Protein AF-A0A2N1D5J1-F1 (afdb_monomer)

Secondary structure (DSSP, 8-state):
------------HHHHHHHHHHHHHT--HHHHHHHHIIIIIHHHHHHHHHHHHHHHHS---

Structure (mmCIF, N/CA/C/O backbone):
data_AF-A0A2N1D5J1-F1
#
_entry.id   AF-A0A2N1D5J1-F1
#
loop_
_atom_site.group_PDB
_atom_site.id
_atom_site.type_symbol
_atom_site.label_atom_id
_atom_site.label_alt_id
_atom_site.label_comp_id
_atom_site.label_asym_id
_atom_site.label_entity_id
_atom_site.label_seq_id
_atom_site.pdbx_PDB_ins_code
_atom_site.Cartn_x
_atom_site.Cartn_y
_atom_site.Cartn_z
_atom_site.occupancy
_atom_site.B_iso_or_equiv
_atom_site.auth_seq_id
_atom_site.auth_comp_id
_atom_site.auth_asym_id
_atom_site.auth_atom_id
_atom_site.pdbx_PDB_model_num
ATOM 1 N N . MET A 1 1 ? 12.310 4.590 37.907 1.00 38.78 1 MET A N 1
ATOM 2 C CA . MET A 1 1 ? 11.351 4.015 36.937 1.00 38.78 1 MET A CA 1
ATOM 3 C C . MET A 1 1 ? 10.345 5.105 36.583 1.00 38.78 1 MET A C 1
ATOM 5 O O . MET A 1 1 ? 9.356 5.266 37.283 1.00 38.78 1 MET A O 1
ATOM 9 N N . ALA A 1 2 ? 10.668 5.955 35.605 1.00 40.47 2 ALA A N 1
ATOM 10 C CA . ALA A 1 2 ? 9.836 7.102 35.248 1.00 40.47 2 ALA A CA 1
ATOM 11 C C . ALA A 1 2 ? 8.685 6.645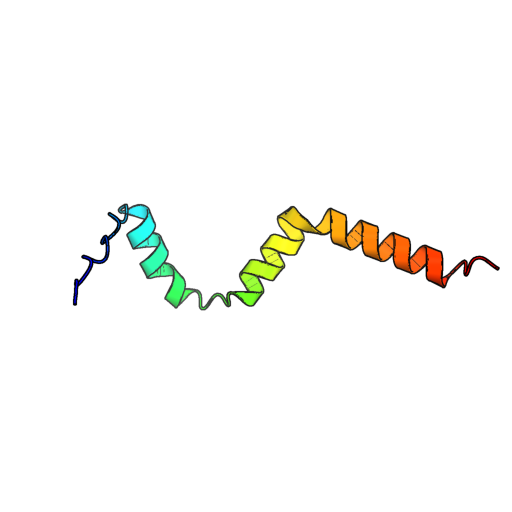 34.339 1.00 40.47 2 ALA A C 1
ATOM 13 O O . ALA A 1 2 ? 8.911 6.287 33.186 1.00 40.47 2 ALA A O 1
ATOM 14 N N . ASN A 1 3 ? 7.458 6.645 34.864 1.00 53.22 3 ASN A N 1
ATOM 15 C CA . ASN A 1 3 ? 6.251 6.530 34.051 1.00 53.22 3 ASN A CA 1
ATOM 16 C C . ASN A 1 3 ? 6.075 7.846 33.288 1.00 53.22 3 ASN A C 1
ATOM 18 O O . ASN A 1 3 ? 5.624 8.840 33.854 1.00 53.22 3 ASN A O 1
ATOM 22 N N . SER A 1 4 ? 6.457 7.866 32.013 1.00 57.81 4 SER A N 1
ATOM 23 C CA . SER A 1 4 ? 6.104 8.965 31.121 1.00 57.81 4 SER A CA 1
ATOM 24 C C . SER A 1 4 ? 4.579 8.986 30.934 1.00 57.81 4 SER A C 1
ATOM 26 O O . SER A 1 4 ? 3.976 7.944 30.650 1.00 57.81 4 SER A O 1
ATOM 28 N N . PRO A 1 5 ? 3.910 10.141 31.097 1.00 51.50 5 PRO A N 1
ATOM 29 C CA . PRO A 1 5 ? 2.500 10.251 30.767 1.00 51.50 5 PRO A CA 1
ATOM 30 C C . PRO A 1 5 ? 2.371 10.047 29.257 1.00 51.50 5 PRO A C 1
ATOM 32 O O . PRO A 1 5 ? 2.922 10.814 28.468 1.00 51.50 5 PRO A O 1
ATOM 35 N N . LYS A 1 6 ? 1.672 8.985 28.837 1.00 60.00 6 LYS A N 1
ATOM 36 C CA . LYS A 1 6 ? 1.262 8.832 27.438 1.00 60.00 6 LYS A CA 1
ATOM 37 C C . LYS A 1 6 ? 0.464 10.083 27.095 1.00 60.00 6 LYS A C 1
ATOM 39 O O . LYS A 1 6 ? -0.635 10.251 27.615 1.00 60.00 6 LYS A O 1
ATOM 44 N N . SER A 1 7 ? 1.046 10.963 26.283 1.00 54.16 7 SER A N 1
ATOM 45 C CA . SER A 1 7 ? 0.369 12.126 25.719 1.00 54.16 7 SER A CA 1
ATOM 46 C C . SER A 1 7 ? -0.909 11.622 25.057 1.00 54.16 7 SER A C 1
ATOM 48 O O . SER A 1 7 ? -0.872 11.003 23.993 1.00 54.16 7 SER A O 1
ATOM 50 N N . GLY A 1 8 ? -2.037 11.779 25.747 1.00 60.22 8 GLY A N 1
ATOM 51 C CA . GLY A 1 8 ? -3.351 11.547 25.181 1.00 60.22 8 GLY A CA 1
ATOM 52 C C . GLY A 1 8 ? -3.569 12.663 24.183 1.00 60.22 8 GLY A C 1
ATOM 53 O O . GLY A 1 8 ? -4.115 13.699 24.548 1.00 60.22 8 GLY A O 1
ATOM 54 N N . ALA A 1 9 ? -3.043 12.487 22.968 1.00 67.88 9 ALA A N 1
ATOM 55 C CA . ALA A 1 9 ? -3.175 13.455 21.896 1.00 67.88 9 ALA A CA 1
ATOM 56 C C . ALA A 1 9 ? -4.652 13.840 21.800 1.00 67.88 9 ALA A C 1
ATOM 58 O O . ALA A 1 9 ? -5.517 12.969 21.664 1.00 67.88 9 ALA A O 1
ATOM 59 N N . TYR A 1 10 ? -4.936 15.131 21.966 1.00 71.19 10 TYR A N 1
ATOM 60 C CA . TYR A 1 10 ? -6.274 15.675 21.811 1.00 71.19 10 TYR A CA 1
ATOM 61 C C . TYR A 1 10 ? -6.786 15.260 20.431 1.00 71.19 10 TYR A C 1
ATOM 63 O O . TYR A 1 10 ? -6.326 15.772 19.418 1.00 71.19 10 TYR A O 1
ATOM 71 N N . GLN A 1 11 ? -7.693 14.284 20.391 1.00 77.56 11 GLN A N 1
ATOM 72 C CA . GLN A 1 11 ? -8.320 13.880 19.143 1.00 77.56 11 GLN A CA 1
ATOM 73 C C . GLN A 1 11 ? -9.433 14.871 18.841 1.00 77.56 11 GLN A C 1
ATOM 75 O O . GLN A 1 11 ? -10.394 14.998 19.617 1.00 77.56 11 GLN A O 1
ATOM 80 N N . SER A 1 12 ? -9.306 15.552 17.708 1.00 88.44 12 SER A N 1
ATOM 81 C CA . SER A 1 12 ? -10.361 16.401 17.172 1.00 88.44 12 SER A CA 1
ATOM 82 C C . SER A 1 12 ? -11.672 15.605 17.032 1.00 88.44 12 SER A C 1
ATOM 84 O O . SER A 1 12 ? -11.656 14.377 16.872 1.00 88.44 12 SER A O 1
ATOM 86 N N . PRO A 1 13 ? -12.844 16.264 17.078 1.00 90.00 13 PRO A N 1
ATOM 87 C CA . PRO A 1 13 ? -14.124 15.588 16.860 1.00 90.00 13 PRO A CA 1
ATOM 88 C C . PRO A 1 13 ? -14.163 14.778 15.555 1.00 90.00 13 PRO A C 1
ATOM 90 O O . PRO A 1 13 ? -14.749 13.694 15.522 1.00 90.00 13 PRO A O 1
ATOM 93 N N . LEU A 1 14 ? -13.487 15.267 14.509 1.00 87.06 14 LEU A N 1
ATOM 94 C CA . LEU A 1 14 ? -13.363 14.577 13.229 1.00 87.06 14 LEU A CA 1
ATOM 95 C C . LEU A 1 14 ? -12.509 13.310 13.338 1.00 87.06 14 LEU A C 1
ATOM 97 O O . LEU A 1 14 ? -12.935 12.258 12.868 1.00 87.06 14 LEU A O 1
ATOM 101 N N . GLU A 1 15 ? -11.350 13.368 13.996 1.00 84.94 15 GLU A N 1
ATOM 102 C CA . GLU A 1 15 ? -10.511 12.181 14.221 1.00 84.94 15 GLU A CA 1
ATOM 103 C C . GLU A 1 15 ? -11.241 11.122 15.050 1.00 84.94 15 GLU A C 1
ATOM 105 O O . GLU A 1 15 ? -11.179 9.935 14.724 1.00 84.94 15 GLU A O 1
ATOM 110 N N . LYS A 1 16 ? -12.007 11.537 16.068 1.00 89.81 16 LYS A N 1
ATOM 111 C CA . LYS A 1 16 ? -12.854 10.625 16.855 1.00 89.81 16 LYS A CA 1
ATOM 112 C C . LYS A 1 16 ? -13.932 9.968 15.996 1.00 89.81 16 LYS A C 1
ATOM 114 O O . LYS A 1 16 ? -14.169 8.765 16.123 1.00 89.81 16 LYS A O 1
ATOM 119 N N . LEU A 1 17 ? -14.598 10.736 15.130 1.00 89.50 17 LEU A N 1
ATOM 120 C CA . LEU A 1 17 ? -15.591 10.202 14.196 1.00 89.50 17 LEU A CA 1
ATOM 121 C C . LEU A 1 17 ? -14.933 9.201 13.240 1.00 89.50 17 LEU A C 1
ATOM 123 O O . LEU A 1 17 ? -15.405 8.073 13.120 1.00 89.50 17 LEU A O 1
ATOM 127 N N . PHE A 1 18 ? -13.825 9.592 12.614 1.00 85.81 18 PHE A N 1
ATOM 128 C CA . PHE A 1 18 ? -13.077 8.767 11.675 1.00 85.81 18 PHE A CA 1
ATOM 129 C C . PHE A 1 18 ? -12.655 7.441 12.315 1.00 85.81 18 PHE A C 1
ATOM 131 O O . PHE A 1 18 ? -12.993 6.377 11.793 1.00 85.81 18 PHE A O 1
ATOM 138 N N . ALA A 1 19 ? -12.024 7.488 13.492 1.00 86.00 19 ALA A N 1
ATOM 139 C CA . ALA A 1 19 ? -11.596 6.304 14.232 1.00 86.00 19 ALA A CA 1
ATOM 140 C C . ALA A 1 19 ? -12.767 5.372 14.591 1.00 86.00 19 ALA A C 1
ATOM 142 O O . ALA A 1 19 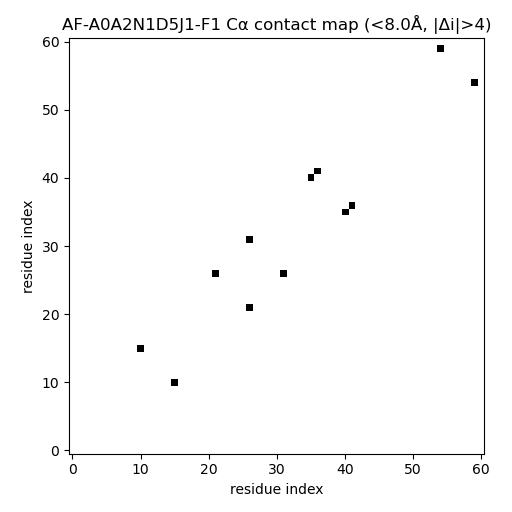? -12.621 4.154 14.516 1.00 86.00 19 ALA A O 1
ATOM 143 N N . ARG A 1 20 ? -13.952 5.911 14.915 1.00 88.75 20 ARG A N 1
ATOM 144 C CA . ARG A 1 20 ? -15.161 5.103 15.173 1.00 88.75 20 ARG A CA 1
ATOM 145 C C . ARG A 1 20 ? -15.710 4.414 13.923 1.00 88.75 20 ARG A C 1
ATOM 147 O O . ARG A 1 20 ? -16.375 3.386 14.054 1.00 88.75 20 ARG A O 1
ATOM 154 N N . GLN A 1 21 ? -15.475 4.963 12.731 1.00 89.31 21 GLN A N 1
ATOM 155 C CA . GLN A 1 21 ? -15.949 4.367 11.478 1.00 89.31 21 GLN A CA 1
ATOM 156 C C . GLN A 1 21 ? -14.973 3.324 10.915 1.00 89.31 21 GLN A C 1
ATOM 158 O O . GLN A 1 21 ? -15.431 2.348 10.323 1.00 89.31 21 GLN A O 1
ATOM 163 N N . GLN A 1 22 ? -13.659 3.463 11.145 1.00 83.56 22 GLN A N 1
ATOM 164 C CA . GLN A 1 22 ? -12.643 2.547 10.592 1.00 83.56 22 GLN A CA 1
ATOM 165 C C . GLN A 1 22 ? -12.928 1.046 10.844 1.00 83.56 22 GLN A C 1
ATOM 167 O O . GLN A 1 22 ? -12.872 0.269 9.886 1.00 83.56 22 GLN A O 1
ATOM 172 N N . PRO A 1 23 ? -13.318 0.597 12.059 1.00 84.62 23 PRO A N 1
ATOM 173 C CA . PRO A 1 23 ? -13.604 -0.818 12.317 1.00 84.62 23 PRO A CA 1
ATOM 174 C C . PRO A 1 23 ? -14.796 -1.370 11.527 1.00 84.62 23 PRO A C 1
ATOM 176 O O . PRO A 1 23 ? -14.838 -2.564 11.231 1.00 84.62 23 PRO A O 1
ATOM 179 N N . LYS A 1 24 ? -15.763 -0.518 11.161 1.00 88.62 24 LYS A N 1
ATOM 180 C CA . LYS A 1 24 ? -16.968 -0.936 10.426 1.00 88.62 24 LYS A CA 1
ATOM 181 C C . LYS A 1 24 ? -16.675 -1.239 8.963 1.00 88.62 24 LYS A C 1
ATOM 183 O O . LYS A 1 24 ? -17.291 -2.128 8.388 1.00 88.62 24 LYS A O 1
ATOM 188 N N . VAL A 1 25 ? -15.716 -0.521 8.383 1.00 80.00 25 VAL A N 1
ATOM 189 C CA . VAL A 1 25 ? -15.321 -0.674 6.977 1.00 80.00 25 VAL A CA 1
ATOM 190 C C . VAL A 1 25 ? -14.436 -1.915 6.780 1.00 80.00 25 VAL A C 1
ATOM 192 O O . VAL A 1 25 ? -14.248 -2.360 5.652 1.00 80.00 25 VAL A O 1
ATOM 195 N N . LYS A 1 26 ? -13.903 -2.513 7.864 1.00 77.12 26 LYS A N 1
ATOM 196 C CA . LYS A 1 26 ? -12.983 -3.673 7.831 1.00 77.12 26 LYS A CA 1
ATOM 197 C C . LYS A 1 26 ? -11.837 -3.499 6.818 1.00 77.12 26 LYS A C 1
ATOM 199 O O . LYS A 1 26 ? -11.335 -4.473 6.254 1.00 77.12 26 LYS A O 1
ATOM 204 N N . ALA A 1 27 ? -11.423 -2.253 6.580 1.00 77.25 27 ALA A N 1
ATOM 205 C CA . ALA A 1 27 ? -10.402 -1.932 5.599 1.00 77.25 27 ALA A CA 1
ATOM 206 C C . ALA A 1 27 ? -9.058 -2.507 6.058 1.00 77.25 27 ALA A C 1
ATOM 208 O O . ALA A 1 27 ? -8.530 -2.158 7.115 1.00 77.25 27 ALA A O 1
ATOM 209 N N . LYS A 1 28 ? -8.495 -3.421 5.265 1.00 84.88 28 LYS A N 1
ATOM 210 C CA . LYS A 1 28 ? -7.172 -3.984 5.542 1.00 84.88 28 LYS A CA 1
ATOM 211 C C . LYS A 1 28 ? -6.112 -2.932 5.234 1.00 84.88 28 LYS A C 1
ATOM 213 O O . LYS A 1 28 ? -6.131 -2.336 4.160 1.00 84.88 28 LYS A O 1
ATOM 218 N N . ARG A 1 29 ? -5.118 -2.783 6.115 1.00 82.56 29 ARG A N 1
ATOM 219 C CA . ARG A 1 29 ? -3.961 -1.898 5.882 1.00 82.56 29 ARG A CA 1
ATOM 220 C C . ARG A 1 29 ? -3.258 -2.189 4.549 1.00 82.56 29 ARG A C 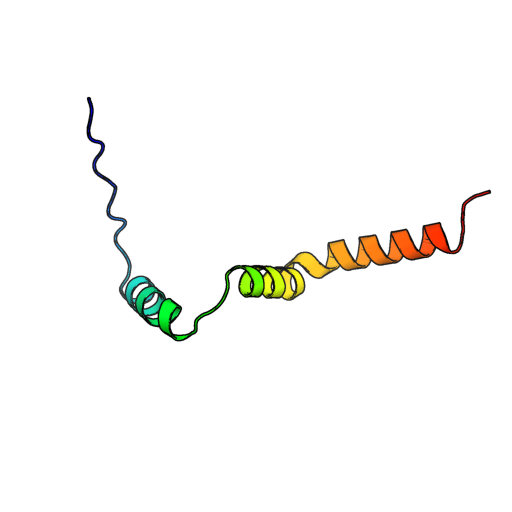1
ATOM 222 O O . ARG A 1 29 ? -2.834 -1.267 3.869 1.00 82.56 29 ARG A O 1
ATOM 229 N N . ALA A 1 30 ? -3.211 -3.460 4.143 1.00 84.62 30 ALA A N 1
ATOM 230 C CA . ALA A 1 30 ? -2.691 -3.871 2.840 1.00 84.62 30 ALA A CA 1
ATOM 231 C C . ALA A 1 30 ? -3.449 -3.231 1.661 1.00 84.62 30 ALA A C 1
ATOM 233 O O . ALA A 1 30 ? -2.820 -2.802 0.702 1.00 84.62 30 ALA A O 1
ATOM 234 N N . MET A 1 31 ? -4.779 -3.108 1.755 1.00 84.50 31 MET A N 1
ATOM 235 C CA . MET A 1 31 ? -5.596 -2.454 0.728 1.00 84.50 31 MET A CA 1
ATOM 236 C C . MET A 1 31 ? -5.322 -0.948 0.680 1.00 84.50 31 MET A C 1
ATOM 238 O O . MET A 1 31 ? -5.179 -0.391 -0.400 1.00 84.50 31 MET A O 1
ATOM 242 N N . ALA A 1 32 ? -5.182 -0.292 1.837 1.00 84.69 32 ALA A N 1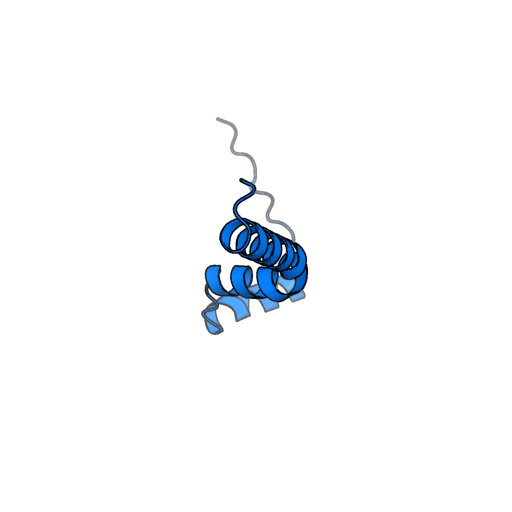
ATOM 243 C CA . ALA A 1 32 ? -4.825 1.127 1.886 1.00 84.69 32 ALA A CA 1
ATOM 244 C C . ALA A 1 32 ? -3.453 1.392 1.241 1.00 84.69 32 ALA A C 1
ATOM 246 O O . ALA A 1 32 ? -3.323 2.298 0.426 1.00 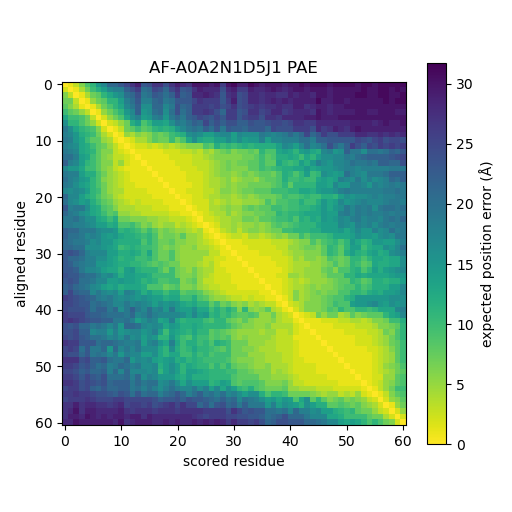84.69 32 ALA A O 1
ATOM 247 N N . ASN A 1 33 ? -2.453 0.554 1.538 1.00 84.06 33 ASN A N 1
ATOM 248 C CA . ASN A 1 33 ? -1.129 0.644 0.917 1.00 84.06 33 ASN A CA 1
ATOM 249 C C . ASN A 1 33 ? -1.183 0.405 -0.599 1.00 84.06 33 ASN A C 1
ATOM 251 O O . ASN A 1 33 ? -0.478 1.076 -1.349 1.00 84.06 33 ASN A O 1
ATOM 255 N N . LEU A 1 34 ? -2.012 -0.538 -1.055 1.00 83.75 34 LEU A N 1
ATOM 256 C CA . LEU A 1 34 ? -2.208 -0.811 -2.477 1.00 83.75 34 LEU A CA 1
ATOM 257 C C . LEU A 1 34 ? -2.818 0.402 -3.194 1.00 83.75 34 LEU A C 1
ATOM 259 O O . LEU A 1 34 ? -2.279 0.847 -4.203 1.00 83.75 34 LEU A O 1
ATOM 263 N N . LEU A 1 35 ? -3.891 0.974 -2.641 1.00 85.19 35 LEU A N 1
ATOM 264 C CA . LEU A 1 35 ? -4.540 2.170 -3.185 1.00 85.19 35 LEU A CA 1
ATOM 265 C C . LEU A 1 35 ? -3.587 3.370 -3.214 1.00 85.19 35 LEU A C 1
ATOM 267 O O . LEU A 1 35 ? -3.508 4.057 -4.226 1.00 85.19 35 LEU A O 1
ATOM 271 N N . LEU A 1 36 ? -2.810 3.575 -2.146 1.00 83.25 36 LEU A N 1
ATOM 272 C CA . LEU A 1 36 ? -1.776 4.610 -2.085 1.00 83.25 36 LEU A CA 1
ATOM 273 C C . LEU A 1 36 ? -0.694 4.400 -3.153 1.00 83.25 36 LEU A C 1
ATOM 275 O O . LEU A 1 36 ? -0.220 5.348 -3.775 1.00 83.25 36 LEU A O 1
ATOM 279 N N . THR A 1 37 ? -0.310 3.143 -3.383 1.00 82.56 37 THR A N 1
ATOM 280 C CA . THR A 1 37 ? 0.678 2.796 -4.408 1.00 82.56 37 THR A CA 1
ATOM 281 C C . THR A 1 37 ? 0.166 3.155 -5.796 1.00 82.56 37 THR A C 1
ATOM 283 O O . THR A 1 37 ? 0.906 3.777 -6.547 1.00 82.56 37 THR A O 1
ATOM 286 N N . TYR A 1 38 ? -1.093 2.839 -6.110 1.00 79.56 38 TYR A N 1
ATOM 287 C CA . TYR A 1 38 ? -1.708 3.205 -7.388 1.00 79.56 38 TYR A CA 1
ATOM 288 C C . TYR A 1 38 ? -1.936 4.714 -7.548 1.00 79.56 38 TYR A C 1
ATOM 290 O O . TYR A 1 38 ? -1.780 5.234 -8.647 1.00 79.56 38 TYR A O 1
ATOM 298 N N . ALA A 1 39 ? -2.303 5.421 -6.477 1.00 80.38 39 ALA A N 1
ATOM 299 C CA . ALA A 1 39 ? -2.631 6.843 -6.553 1.00 80.38 39 ALA A CA 1
ATOM 300 C C . ALA A 1 39 ? -1.392 7.754 -6.612 1.00 80.38 39 ALA A C 1
ATOM 302 O O . ALA A 1 39 ? -1.384 8.724 -7.364 1.00 80.38 39 ALA A O 1
ATOM 303 N N . GLU A 1 40 ? -0.353 7.459 -5.825 1.00 75.44 40 GLU A N 1
ATOM 304 C CA . GLU A 1 40 ? 0.771 8.389 -5.617 1.00 75.44 40 GLU A CA 1
ATOM 305 C C . GLU A 1 40 ? 2.117 7.846 -6.111 1.00 75.44 40 GLU A C 1
ATOM 307 O O . GLU A 1 40 ? 2.972 8.609 -6.557 1.00 75.44 40 GLU A O 1
ATOM 312 N N . ASN A 1 41 ? 2.331 6.528 -6.045 1.00 72.94 41 ASN A N 1
ATOM 313 C CA . ASN A 1 41 ? 3.653 5.926 -6.259 1.00 72.94 41 ASN A CA 1
ATOM 314 C C . ASN A 1 41 ? 3.761 5.071 -7.533 1.00 72.94 41 ASN A C 1
ATOM 316 O O . ASN A 1 41 ? 4.811 4.465 -7.772 1.00 72.94 41 ASN A O 1
ATOM 320 N N . ASP A 1 42 ? 2.724 5.032 -8.372 1.00 78.62 42 ASP A N 1
ATOM 321 C CA . ASP A 1 42 ? 2.667 4.098 -9.503 1.00 78.62 42 ASP A CA 1
ATOM 322 C C . ASP A 1 42 ? 3.678 4.458 -10.598 1.00 78.62 42 ASP A C 1
ATOM 324 O O . ASP A 1 42 ? 4.264 3.578 -11.221 1.00 78.62 42 ASP A O 1
ATOM 328 N N . ASN A 1 43 ? 4.008 5.745 -10.751 1.00 81.88 43 ASN A N 1
ATOM 329 C CA . ASN A 1 43 ? 4.952 6.225 -11.766 1.00 81.88 43 ASN A CA 1
ATOM 330 C C . ASN A 1 43 ? 6.336 5.559 -11.662 1.00 81.88 43 ASN A C 1
ATOM 332 O O . ASN A 1 43 ? 6.916 5.161 -12.671 1.00 81.88 43 ASN A O 1
ATOM 336 N N . LYS A 1 44 ? 6.862 5.380 -10.440 1.00 84.56 44 LYS A N 1
ATOM 337 C CA . LYS A 1 44 ? 8.163 4.716 -10.222 1.00 84.56 44 LYS A CA 1
ATOM 338 C C . LYS A 1 44 ? 8.096 3.226 -10.558 1.00 84.56 44 LYS A C 1
ATOM 340 O O . LYS A 1 44 ? 9.043 2.677 -11.117 1.00 84.56 44 LYS A O 1
ATOM 345 N N . ARG A 1 45 ? 6.972 2.578 -10.235 1.00 83.00 45 ARG A N 1
ATOM 346 C CA . ARG A 1 45 ? 6.731 1.159 -10.526 1.00 83.00 45 ARG A CA 1
ATOM 347 C C . ARG A 1 45 ? 6.605 0.921 -12.029 1.00 83.00 45 ARG A C 1
ATOM 349 O O . ARG A 1 45 ? 7.230 -0.001 -12.542 1.00 83.00 45 ARG A O 1
ATOM 356 N N . ILE A 1 46 ? 5.855 1.773 -12.727 1.00 86.62 46 ILE A N 1
ATOM 357 C CA . ILE A 1 46 ? 5.700 1.738 -14.185 1.00 86.62 46 ILE A CA 1
ATOM 358 C C . ILE A 1 46 ? 7.057 1.940 -14.865 1.00 86.62 46 ILE A C 1
ATOM 360 O O . ILE A 1 46 ? 7.439 1.125 -15.701 1.00 86.62 46 ILE A O 1
ATOM 364 N N . ALA A 1 47 ? 7.831 2.950 -14.458 1.00 89.00 47 ALA A N 1
ATOM 365 C CA . ALA A 1 47 ? 9.171 3.181 -15.000 1.00 89.00 47 ALA A CA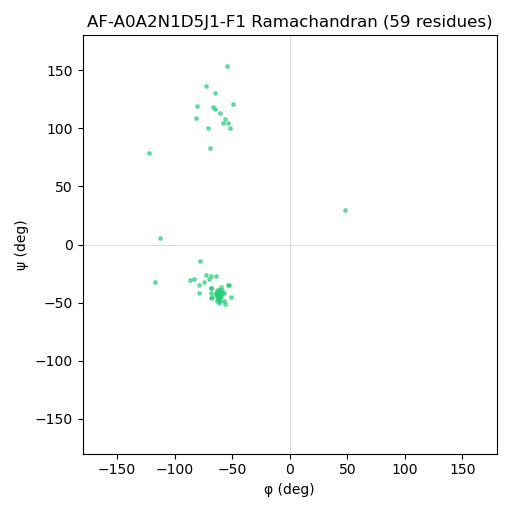 1
ATOM 366 C C . ALA A 1 47 ? 10.104 1.973 -14.791 1.00 89.00 47 ALA A C 1
ATOM 368 O O . ALA A 1 47 ? 10.826 1.578 -15.707 1.00 89.00 47 ALA A O 1
ATOM 369 N N . HIS A 1 48 ? 10.061 1.345 -13.611 1.00 89.12 48 HIS A N 1
ATOM 370 C CA . HIS A 1 48 ? 10.836 0.136 -13.333 1.00 89.12 48 HIS A CA 1
ATOM 371 C C . HIS A 1 48 ? 10.411 -1.049 -14.213 1.00 89.12 48 HIS A C 1
ATOM 373 O O . HIS A 1 48 ? 11.269 -1.760 -14.732 1.00 89.12 48 HIS A O 1
ATOM 379 N N . LEU A 1 49 ? 9.104 -1.245 -14.416 1.00 90.06 49 LEU A N 1
ATOM 380 C CA . LEU A 1 49 ? 8.572 -2.304 -15.279 1.00 90.06 49 LEU A CA 1
ATOM 381 C C . LEU A 1 49 ? 8.967 -2.107 -16.745 1.00 90.06 49 LEU A C 1
ATOM 383 O O . LEU A 1 49 ? 9.370 -3.071 -17.389 1.00 90.06 49 LEU A O 1
ATOM 387 N N . ILE A 1 50 ? 8.906 -0.873 -17.252 1.00 90.56 50 ILE A N 1
ATOM 388 C CA . ILE A 1 50 ? 9.340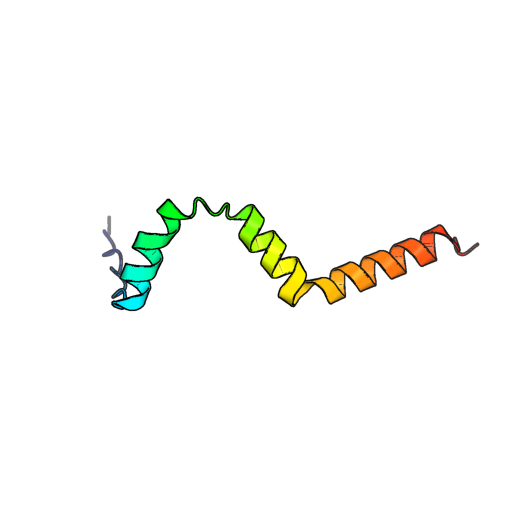 -0.542 -18.617 1.00 90.56 50 ILE A CA 1
ATOM 389 C C . ILE A 1 50 ? 10.835 -0.832 -18.784 1.00 90.56 50 ILE A C 1
ATOM 391 O O . ILE A 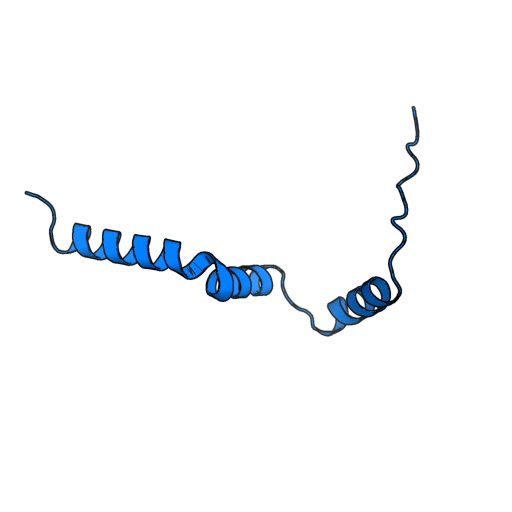1 50 ? 11.226 -1.493 -19.741 1.00 90.56 50 ILE A O 1
ATOM 395 N N . ASN A 1 51 ? 11.665 -0.399 -17.830 1.00 91.44 51 ASN A N 1
ATOM 396 C CA . ASN A 1 51 ? 13.105 -0.655 -17.859 1.00 91.44 51 ASN A CA 1
ATOM 397 C C . ASN A 1 51 ? 13.408 -2.164 -17.842 1.00 91.44 51 ASN A C 1
ATOM 399 O O . ASN A 1 51 ? 14.184 -2.659 -18.654 1.00 91.44 51 ASN A O 1
ATOM 403 N N . LYS A 1 52 ? 12.742 -2.918 -16.960 1.00 92.31 52 LYS A N 1
ATOM 404 C CA . LYS A 1 52 ? 12.863 -4.378 -16.915 1.00 92.31 52 LYS A CA 1
ATOM 405 C C . LYS A 1 52 ? 12.490 -5.013 -18.258 1.00 92.31 52 LYS A C 1
ATOM 407 O O . LYS A 1 52 ? 13.257 -5.818 -18.770 1.00 92.31 52 LYS A O 1
ATOM 412 N N . TRP A 1 53 ? 11.356 -4.617 -18.834 1.00 92.06 53 TRP A N 1
ATOM 413 C CA . TRP A 1 53 ? 10.898 -5.139 -20.119 1.00 92.06 53 TRP A CA 1
ATOM 414 C C . TRP A 1 53 ? 11.908 -4.869 -21.239 1.00 92.06 53 TRP A C 1
ATOM 416 O O . TRP A 1 53 ? 12.230 -5.783 -21.997 1.00 92.06 53 TRP A O 1
ATOM 426 N N . MET A 1 54 ? 12.464 -3.656 -21.299 1.00 90.94 54 MET A N 1
ATOM 427 C CA . MET A 1 54 ? 13.485 -3.290 -22.284 1.00 90.94 54 MET A CA 1
ATOM 428 C C . MET A 1 54 ? 14.771 -4.111 -22.138 1.00 90.94 54 MET A C 1
ATOM 430 O O . MET A 1 54 ? 15.306 -4.576 -23.140 1.00 90.94 54 MET A O 1
ATOM 434 N N . ASN A 1 55 ? 15.245 -4.333 -20.911 1.00 89.38 55 ASN A N 1
ATOM 435 C CA . ASN A 1 55 ? 16.476 -5.095 -20.669 1.00 89.38 55 ASN A CA 1
ATOM 436 C C . ASN A 1 55 ? 16.299 -6.605 -20.908 1.00 89.38 55 ASN A C 1
ATOM 438 O O . ASN A 1 55 ? 17.265 -7.293 -21.222 1.00 89.38 55 ASN A O 1
ATOM 442 N N . GLU A 1 56 ? 15.079 -7.132 -20.762 1.00 85.19 56 GLU A N 1
ATOM 443 C CA . GLU A 1 56 ? 14.761 -8.533 -21.074 1.00 85.19 56 GLU A CA 1
ATOM 444 C C . GLU A 1 56 ? 14.586 -8.773 -22.583 1.00 85.19 56 GLU A C 1
ATOM 446 O O . GLU A 1 56 ? 14.947 -9.838 -23.078 1.00 85.19 56 GLU A O 1
ATOM 451 N N . THR A 1 57 ? 14.043 -7.799 -23.323 1.00 75.38 57 THR A N 1
ATOM 452 C CA . THR A 1 57 ? 13.846 -7.901 -24.786 1.00 75.38 57 THR A CA 1
ATOM 453 C C . THR A 1 57 ? 15.091 -7.547 -25.593 1.00 75.38 57 THR A C 1
ATOM 455 O O . THR A 1 57 ? 15.297 -8.108 -26.669 1.00 75.38 57 THR A O 1
ATOM 458 N N . HIS A 1 58 ? 15.941 -6.669 -25.070 1.00 63.47 58 HIS A N 1
ATOM 459 C CA . HIS A 1 58 ? 17.248 -6.357 -25.631 1.00 63.47 58 HIS A CA 1
ATOM 460 C C . HIS A 1 58 ? 18.324 -6.640 -24.581 1.00 63.47 58 HIS A C 1
ATOM 462 O O . HIS A 1 58 ? 18.813 -5.701 -23.948 1.00 63.47 58 HIS A O 1
ATOM 468 N N . PRO A 1 59 ? 18.706 -7.915 -24.370 1.00 61.78 59 PRO A N 1
ATOM 469 C CA . PRO A 1 59 ? 19.910 -8.196 -23.610 1.00 61.78 59 PRO A CA 1
ATOM 470 C C . PRO A 1 59 ? 21.057 -7.545 -24.383 1.00 61.78 59 PRO A C 1
ATOM 472 O O . PRO A 1 59 ? 21.321 -7.906 -25.528 1.00 61.78 59 PRO A O 1
ATOM 475 N N . SER A 1 60 ? 21.666 -6.512 -23.805 1.00 64.00 60 SER A N 1
ATOM 476 C CA . SER A 1 60 ? 22.859 -5.887 -24.363 1.00 64.00 60 SER A CA 1
ATOM 477 C C . SER A 1 60 ? 23.936 -6.964 -24.496 1.00 64.00 60 SER A C 1
ATOM 479 O O . SER A 1 60 ? 24.465 -7.416 -23.478 1.00 64.00 60 SER A O 1
ATOM 481 N N . SER A 1 61 ? 24.166 -7.414 -25.731 1.00 57.53 61 SER A N 1
ATOM 482 C CA . SER A 1 61 ? 25.258 -8.305 -26.130 1.00 57.53 61 SER A CA 1
ATOM 483 C C . SER A 1 61 ? 26.623 -7.708 -25.815 1.00 57.53 61 SER A C 1
ATOM 485 O O . SER A 1 61 ? 26.764 -6.470 -25.951 1.00 57.53 61 SER A O 1
#

Mean predicted aligned error: 12.95 Å

Solvent-accessible surface area (backbone atoms only — not comparable to full-atom values): 3886 Å² total; per-residue (Å²): 136,83,81,73,79,7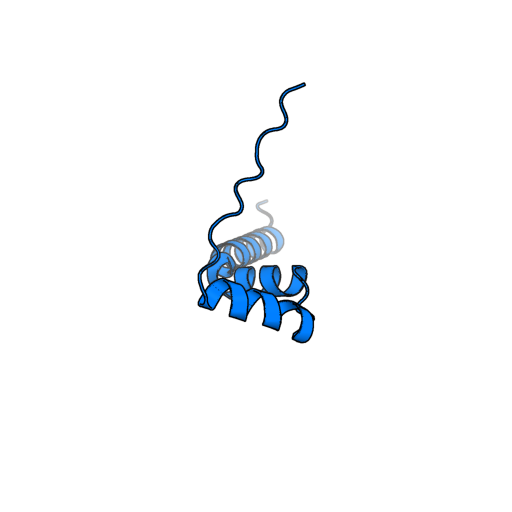7,79,77,70,84,68,50,75,64,54,52,51,50,62,68,47,51,73,77,68,66,70,50,70,69,54,55,53,50,52,47,36,66,74,74,48,36,68,64,54,51,54,49,50,52,52,51,52,49,49,70,76,50,64,83,126

Foldseek 3Di:
DDDDPPPPPPQDPVNVVVVVCVVVVVDDPVNVVVVCCVPPVVVVVVVVVVVVVVCVVCVPD

pLDDT: mean 78.51, std 13.04, range [38.78, 92.31]

Radius of gyration: 21.75 Å; Cα contacts (8 Å, |Δi|>4): 6; chains: 1; bounding box: 42×25×63 Å

Sequence (61 aa):
MANSPKSGAYQSPLEKLFARQQPKVKAKRAMANLLLTYAENDNKRIAHLINKWMNETHPSS